Protein AF-A0AAV1Y0G2-F1 (afdb_monomer)

Foldseek 3Di:
DPPVVVVVVVVVVVVVVVVVVPPPPDDDPDPPPPPDPPPDPDDPPPPDPDPDDPPPPPPDDPDDDDDDDDDDDDDDPPDDDDPDDDDDDDDDPPPPPPPPPPPPPPPDPDPQQQQDAPDPPGGSGDDDDDDLCVCVVVVVQKDKDWDADPPPRDIDIDIDGSPDD

Mean predicted aligned error: 23.39 Å

Sequence (165 aa):
MDRDESKEENMRKRVAAAEEEEEKGDIASSSHRLARPRITPHLSLQLGLLPSPPLFDLNSTPPPSPPSSPPPPPPPHVNQLLRAAVAPPPPPPRRARRVRRNQIQPPEEEHDENLPPPYPWATNRHAVVHSLSYLLGNQIHTISGDVQCKKCSHTFAVEHKVWAQ

Organism: Lupinus luteus (NCBI:txid3873)

Solvent-accessible surface area (backbone atoms only — not comparable to full-atom values): 11995 Å² total; per-residue (Å²): 143,79,73,66,64,63,56,55,54,53,51,53,56,54,54,58,63,57,65,69,68,72,83,77,81,78,84,81,87,74,85,72,78,74,73,73,78,80,79,74,91,76,79,83,76,76,78,68,84,72,78,74,75,83,76,77,61,87,83,56,80,77,78,82,76,77,81,80,76,78,81,79,78,80,80,82,81,89,75,86,88,77,99,65,97,69,79,83,74,79,80,73,82,78,71,75,75,76,73,77,74,75,79,76,67,72,90,67,79,82,76,81,60,75,45,84,43,95,42,98,88,48,67,38,61,80,88,81,89,77,53,70,67,55,35,55,75,70,69,50,53,66,54,70,49,79,46,68,41,86,90,78,68,49,72,42,82,47,77,43,60,75,82,77,129

Structure (mmCIF, N/CA/C/O backbone):
data_AF-A0AAV1Y0G2-F1
#
_entry.id   AF-A0AAV1Y0G2-F1
#
loop_
_atom_site.group_PDB
_atom_site.id
_atom_site.type_symbol
_atom_site.label_atom_id
_atom_site.label_alt_id
_atom_site.label_comp_id
_atom_site.label_asym_id
_atom_site.label_entity_id
_atom_site.label_seq_id
_atom_site.pdbx_PDB_ins_code
_atom_site.Cartn_x
_atom_site.Cartn_y
_atom_site.Cartn_z
_atom_site.occupancy
_atom_site.B_iso_or_equiv
_atom_site.auth_seq_id
_atom_site.auth_comp_id
_atom_site.auth_asym_id
_atom_site.auth_atom_id
_atom_site.pdbx_PDB_model_num
ATOM 1 N N . MET A 1 1 ? 22.279 -59.789 -21.518 1.00 55.91 1 MET A N 1
ATOM 2 C CA . MET A 1 1 ? 21.898 -58.374 -21.332 1.00 55.91 1 MET A CA 1
ATOM 3 C C . MET A 1 1 ? 20.973 -58.349 -20.119 1.00 55.91 1 MET A C 1
ATOM 5 O O . MET A 1 1 ? 19.777 -58.224 -20.290 1.00 55.91 1 MET A O 1
ATOM 9 N N . ASP A 1 2 ? 21.510 -58.552 -18.910 1.00 56.41 2 ASP A N 1
ATOM 10 C CA . ASP A 1 2 ? 20.708 -58.957 -17.728 1.00 56.41 2 ASP A CA 1
ATOM 11 C C . ASP A 1 2 ? 21.088 -58.152 -16.470 1.00 56.41 2 ASP A C 1
ATOM 13 O O . ASP A 1 2 ? 20.953 -58.605 -15.338 1.00 56.41 2 ASP A O 1
ATOM 17 N N . ARG A 1 3 ? 21.674 -56.962 -16.662 1.00 56.88 3 ARG A N 1
ATOM 18 C CA . ARG A 1 3 ? 22.246 -56.145 -15.576 1.00 56.88 3 ARG A CA 1
ATOM 19 C C . ARG A 1 3 ? 21.365 -54.961 -15.174 1.00 56.88 3 ARG A C 1
ATOM 21 O O . ARG A 1 3 ? 21.555 -54.415 -14.088 1.00 56.88 3 ARG A O 1
ATOM 28 N N . ASP A 1 4 ? 20.409 -54.589 -16.019 1.00 55.69 4 ASP A N 1
ATOM 29 C CA . ASP A 1 4 ? 19.539 -53.434 -15.788 1.00 55.69 4 ASP A CA 1
ATOM 30 C C . ASP A 1 4 ? 18.288 -53.793 -14.969 1.00 55.69 4 ASP A C 1
ATOM 32 O O . ASP A 1 4 ? 17.847 -52.992 -14.149 1.00 55.69 4 ASP A O 1
ATOM 36 N N . GLU A 1 5 ? 17.807 -55.037 -15.053 1.00 62.00 5 GLU A N 1
ATOM 37 C CA . GLU A 1 5 ? 16.601 -55.494 -14.341 1.00 62.00 5 GLU A CA 1
ATOM 38 C C . GLU A 1 5 ? 16.803 -55.562 -12.813 1.00 62.00 5 GLU A C 1
ATOM 40 O O . GLU A 1 5 ? 15.931 -55.198 -12.025 1.00 62.00 5 GLU A O 1
ATOM 45 N N . SER A 1 6 ? 18.021 -55.896 -12.371 1.00 65.44 6 SER A N 1
ATOM 46 C CA . SER A 1 6 ? 18.368 -55.976 -10.945 1.00 65.44 6 SER A CA 1
ATOM 47 C C . SER A 1 6 ? 18.396 -54.607 -10.245 1.00 65.44 6 SER A C 1
ATOM 49 O O . SER A 1 6 ? 18.153 -54.515 -9.038 1.00 65.44 6 SER A O 1
ATOM 51 N N . LYS A 1 7 ? 18.661 -53.520 -10.982 1.00 65.88 7 LYS A N 1
ATOM 52 C CA . LYS A 1 7 ? 18.643 -52.167 -10.404 1.00 65.88 7 LYS A CA 1
ATOM 53 C C . LYS A 1 7 ? 17.223 -51.669 -10.173 1.00 65.88 7 LYS A C 1
ATOM 55 O O 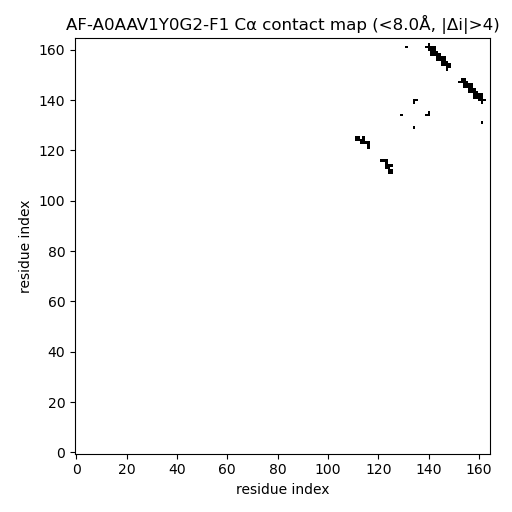. LYS A 1 7 ? 16.980 -51.010 -9.161 1.00 65.88 7 LYS A O 1
ATOM 60 N N . GLU A 1 8 ? 16.304 -51.998 -11.074 1.00 68.31 8 GLU A N 1
ATOM 61 C CA . GLU A 1 8 ? 14.913 -51.568 -10.963 1.00 68.31 8 GLU A CA 1
ATOM 62 C C . GLU A 1 8 ? 14.182 -52.313 -9.839 1.00 68.31 8 GLU A C 1
ATOM 64 O O . GLU A 1 8 ? 13.480 -51.688 -9.042 1.00 68.31 8 GLU A O 1
ATOM 69 N N . GLU A 1 9 ? 14.435 -53.615 -9.671 1.00 70.00 9 GLU A N 1
ATOM 70 C CA . GLU A 1 9 ? 13.873 -54.373 -8.547 1.00 70.00 9 GLU A CA 1
ATOM 71 C C . GLU A 1 9 ? 14.395 -53.871 -7.188 1.00 70.00 9 GLU A C 1
ATOM 73 O O . GLU A 1 9 ? 13.631 -53.742 -6.228 1.00 70.00 9 GLU A O 1
ATOM 78 N N . ASN A 1 10 ? 15.680 -53.511 -7.105 1.00 72.69 10 ASN A N 1
ATOM 79 C CA . ASN A 1 10 ? 16.253 -52.937 -5.887 1.00 72.69 10 ASN A CA 1
ATOM 80 C C . ASN A 1 10 ? 15.647 -51.557 -5.566 1.00 72.69 10 ASN A C 1
ATOM 82 O O . ASN A 1 10 ? 15.385 -51.246 -4.406 1.00 72.69 10 ASN A O 1
ATOM 86 N N . MET A 1 11 ? 15.364 -50.735 -6.581 1.00 66.62 11 MET A N 1
ATOM 87 C CA . MET A 1 11 ? 14.703 -49.443 -6.381 1.00 66.62 11 MET A CA 1
ATOM 88 C C . MET A 1 11 ? 13.264 -49.616 -5.875 1.00 66.62 11 MET A C 1
ATOM 90 O O . MET A 1 11 ? 12.880 -48.947 -4.917 1.00 66.62 11 MET A O 1
ATOM 94 N N . ARG A 1 12 ? 12.504 -50.570 -6.430 1.00 74.44 12 ARG A N 1
ATOM 95 C CA . ARG A 1 12 ? 11.139 -50.885 -5.966 1.00 74.44 12 ARG A CA 1
ATOM 96 C C . ARG A 1 12 ? 11.123 -51.407 -4.525 1.00 74.44 12 ARG A C 1
ATOM 98 O O . ARG A 1 12 ? 10.291 -50.970 -3.735 1.00 74.44 12 ARG A O 1
ATOM 105 N N . LYS A 1 13 ? 12.088 -52.255 -4.146 1.00 72.38 13 LYS A N 1
AT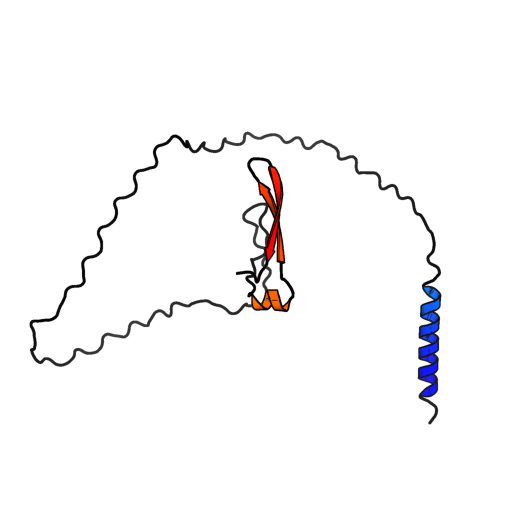OM 106 C CA . LYS A 1 13 ? 12.254 -52.733 -2.757 1.00 72.38 13 LYS A CA 1
ATOM 107 C C . LYS A 1 13 ? 12.549 -51.605 -1.762 1.00 72.38 13 LYS A C 1
ATOM 109 O O . LYS A 1 13 ? 12.098 -51.673 -0.625 1.00 72.38 13 LYS A O 1
ATOM 114 N N . ARG A 1 14 ? 13.274 -50.560 -2.175 1.00 72.25 14 ARG A N 1
ATOM 115 C CA . ARG A 1 14 ? 13.585 -49.410 -1.307 1.00 72.25 14 ARG A CA 1
ATOM 116 C C . ARG A 1 14 ? 12.416 -48.444 -1.128 1.00 72.25 14 ARG A C 1
ATOM 118 O O . ARG A 1 14 ? 12.330 -47.835 -0.071 1.00 72.25 14 ARG A O 1
ATOM 125 N N . VAL A 1 15 ? 11.545 -48.310 -2.128 1.00 68.38 15 VAL A N 1
ATOM 126 C CA . VAL A 1 15 ? 10.328 -47.488 -2.013 1.00 68.38 15 VAL A CA 1
ATOM 127 C C . VAL A 1 15 ? 9.308 -48.171 -1.099 1.00 68.38 15 VAL A C 1
ATOM 129 O O . VAL A 1 15 ? 8.816 -47.529 -0.181 1.00 68.38 15 VAL A O 1
ATOM 132 N N . ALA A 1 16 ? 9.097 -49.485 -1.244 1.00 59.75 16 ALA A N 1
ATOM 133 C CA . ALA A 1 16 ? 8.182 -50.230 -0.372 1.00 59.75 16 ALA A CA 1
ATOM 134 C C . ALA A 1 16 ? 8.610 -50.215 1.110 1.00 59.75 16 ALA A C 1
ATOM 136 O O . ALA A 1 16 ? 7.774 -50.089 1.994 1.00 59.75 16 ALA A O 1
ATOM 137 N N . ALA A 1 17 ? 9.918 -50.277 1.392 1.00 57.47 17 ALA A N 1
ATOM 138 C CA . ALA A 1 17 ? 10.426 -50.193 2.763 1.00 57.47 17 ALA A CA 1
ATOM 139 C C . ALA A 1 17 ? 10.309 -48.786 3.385 1.00 57.47 17 ALA A C 1
ATOM 141 O O . ALA A 1 17 ? 10.363 -48.662 4.603 1.00 57.47 17 ALA A O 1
ATOM 142 N N . ALA A 1 18 ? 10.180 -47.731 2.574 1.00 57.78 18 ALA A N 1
ATOM 143 C CA . ALA A 1 18 ? 9.995 -46.370 3.077 1.00 57.78 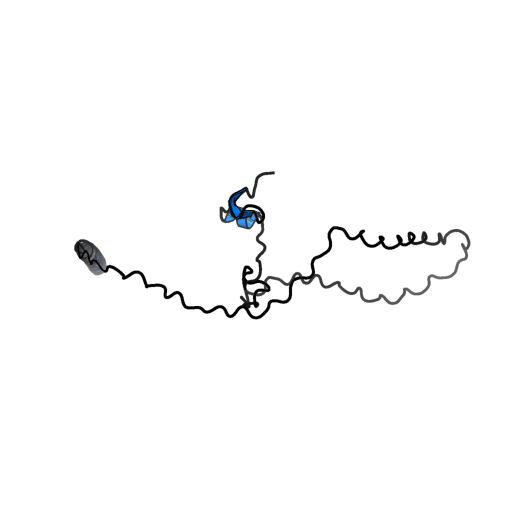18 ALA A CA 1
ATOM 144 C C . ALA A 1 18 ? 8.528 -46.079 3.432 1.00 57.78 18 ALA A C 1
ATOM 146 O O . ALA A 1 18 ? 8.276 -45.290 4.335 1.00 57.78 18 ALA A O 1
ATOM 147 N N . GLU A 1 19 ? 7.572 -46.732 2.764 1.00 59.91 19 GLU A N 1
ATOM 148 C CA . GLU A 1 19 ? 6.140 -46.534 3.027 1.00 59.91 19 GLU A CA 1
ATOM 149 C C . GLU A 1 19 ? 5.654 -47.277 4.290 1.00 59.91 19 GLU A C 1
ATOM 151 O O . GLU A 1 19 ? 4.711 -46.822 4.929 1.00 59.91 19 GLU A O 1
ATOM 156 N N . GLU A 1 20 ? 6.324 -48.353 4.727 1.00 57.97 20 GLU A N 1
ATOM 157 C CA . GLU A 1 20 ? 5.948 -49.085 5.956 1.00 57.97 20 GLU A CA 1
ATOM 158 C C . GLU A 1 20 ? 6.435 -48.443 7.277 1.00 57.97 20 GLU A C 1
ATOM 160 O O . GLU A 1 20 ? 5.954 -48.826 8.344 1.00 57.97 20 GLU A O 1
ATOM 165 N N . GLU A 1 21 ? 7.345 -47.457 7.259 1.00 56.41 21 GLU A N 1
ATOM 166 C CA . GLU A 1 21 ? 7.818 -46.781 8.490 1.00 56.41 21 GLU A CA 1
ATOM 167 C C . GLU A 1 21 ? 7.013 -45.521 8.878 1.00 56.41 21 GLU A C 1
ATOM 169 O O . GLU A 1 21 ? 7.189 -45.014 9.987 1.00 56.41 21 GLU A O 1
ATOM 174 N N . GLU A 1 22 ? 6.097 -45.022 8.037 1.00 54.44 22 GLU A N 1
ATOM 175 C CA . GLU A 1 22 ? 5.324 -43.800 8.344 1.00 54.44 22 GLU A CA 1
ATOM 176 C C . GLU A 1 22 ? 4.004 -44.073 9.106 1.00 54.44 22 GLU A C 1
ATOM 178 O O . GLU A 1 22 ? 3.443 -43.170 9.725 1.00 54.44 22 GLU A O 1
ATOM 183 N N . GLU A 1 23 ? 3.535 -45.327 9.178 1.00 57.50 23 GLU A N 1
ATOM 184 C CA . GLU A 1 23 ? 2.250 -45.697 9.809 1.00 57.50 23 GLU A CA 1
ATOM 185 C C . GLU A 1 23 ? 2.397 -46.280 11.233 1.00 57.50 23 GLU A C 1
ATOM 187 O O . GLU A 1 23 ? 1.679 -47.193 11.647 1.00 57.50 23 GLU A O 1
ATOM 192 N N . LYS A 1 24 ? 3.345 -45.773 12.033 1.00 54.56 24 LYS A N 1
ATOM 193 C CA . LYS A 1 24 ? 3.413 -46.101 13.473 1.00 54.56 24 LYS A CA 1
ATOM 194 C C . LYS A 1 24 ? 3.964 -44.959 14.328 1.00 54.56 24 LYS A C 1
ATOM 196 O O . LYS A 1 24 ? 4.895 -45.129 15.109 1.00 54.56 24 LYS A O 1
ATOM 201 N N . GLY A 1 25 ? 3.352 -43.787 14.193 1.00 44.00 25 GLY A N 1
ATOM 202 C CA . GLY A 1 25 ? 3.611 -42.602 15.017 1.00 44.00 25 GLY A CA 1
ATOM 203 C C . GLY A 1 25 ? 2.394 -42.160 15.827 1.00 44.00 25 GLY A C 1
ATOM 204 O O . GLY A 1 25 ? 2.154 -40.968 15.978 1.00 44.00 25 GLY A O 1
ATOM 205 N N . ASP A 1 26 ? 1.592 -43.110 16.295 1.00 45.94 26 ASP A N 1
ATOM 206 C CA . ASP A 1 26 ? 0.388 -42.849 17.068 1.00 45.94 26 ASP A CA 1
ATOM 207 C C . ASP A 1 26 ? 0.728 -42.544 18.545 1.00 45.94 26 ASP A C 1
ATOM 209 O O . ASP A 1 26 ? 1.528 -43.232 19.180 1.00 45.94 26 ASP A O 1
ATOM 213 N N . ILE A 1 27 ? 0.049 -41.530 19.096 1.00 54.38 27 ILE A N 1
ATOM 214 C CA . ILE A 1 27 ? -0.241 -41.289 20.527 1.00 54.38 27 ILE A CA 1
ATOM 215 C C . ILE A 1 27 ? 0.927 -41.208 21.536 1.00 54.38 27 ILE A C 1
ATOM 217 O O . ILE A 1 27 ? 1.132 -42.075 22.382 1.00 54.38 27 ILE A O 1
ATOM 221 N N . ALA A 1 28 ? 1.522 -40.014 21.632 1.00 41.97 28 ALA A N 1
ATOM 222 C CA . ALA A 1 28 ? 1.938 -39.452 22.920 1.00 41.97 28 ALA A CA 1
ATOM 223 C C . ALA A 1 28 ? 1.279 -38.079 23.119 1.00 41.97 28 ALA A C 1
ATOM 225 O O . ALA A 1 28 ? 1.816 -37.029 22.771 1.00 41.97 28 ALA A O 1
ATOM 226 N N . SER A 1 29 ? 0.081 -38.108 23.703 1.00 52.00 29 SER A N 1
ATOM 227 C CA . SER A 1 29 ? -0.599 -36.950 24.281 1.00 52.00 29 SER A CA 1
ATOM 228 C C . SER A 1 29 ? 0.242 -36.398 25.438 1.00 52.00 29 SER A C 1
ATOM 230 O O . SER A 1 29 ? -0.002 -36.709 26.606 1.00 52.00 29 SER A O 1
ATOM 232 N N . SER A 1 30 ? 1.250 -35.583 25.124 1.00 41.31 30 SER A N 1
ATOM 233 C CA . SER A 1 30 ? 2.030 -34.877 26.134 1.00 41.31 30 SER A CA 1
ATOM 234 C C . SER A 1 30 ? 1.311 -33.590 26.526 1.00 41.31 30 SER A C 1
ATOM 236 O O . SER A 1 30 ? 1.398 -32.556 25.863 1.00 41.31 30 SER A O 1
ATOM 238 N N . SER A 1 31 ? 0.569 -33.675 27.631 1.00 53.16 31 SER A N 1
ATOM 239 C CA . SER A 1 31 ? 0.059 -32.530 28.385 1.00 53.16 31 SER A CA 1
ATOM 240 C C . SER A 1 31 ? 1.222 -31.697 28.934 1.00 53.16 31 SER A C 1
ATOM 242 O O . SER A 1 31 ? 1.506 -31.706 30.130 1.00 53.16 31 SER A O 1
ATOM 244 N N . HIS A 1 32 ? 1.869 -30.906 28.083 1.00 48.38 32 HIS A N 1
ATOM 245 C CA . HIS A 1 32 ? 2.613 -29.746 28.545 1.00 48.38 32 HIS A CA 1
ATOM 246 C C . HIS A 1 32 ? 1.631 -28.587 28.655 1.00 48.38 32 HIS A C 1
ATOM 248 O O . HIS A 1 32 ? 1.416 -27.813 27.724 1.00 48.38 32 HIS A O 1
ATOM 254 N N . ARG A 1 33 ? 1.028 -28.468 29.843 1.00 53.91 33 ARG A N 1
ATOM 255 C CA . ARG A 1 33 ? 0.519 -27.188 30.331 1.00 53.91 33 ARG A CA 1
ATOM 256 C C . ARG A 1 33 ? 1.704 -26.226 30.348 1.00 53.91 33 ARG A C 1
ATOM 258 O O . ARG A 1 33 ? 2.425 -26.153 31.340 1.00 53.91 33 ARG A O 1
ATOM 265 N N . LEU A 1 34 ? 1.922 -25.506 29.251 1.00 50.47 34 LEU A N 1
ATOM 266 C CA . LEU A 1 34 ? 2.768 -24.327 29.278 1.00 50.47 34 LEU A CA 1
ATOM 267 C C . LEU A 1 34 ? 2.077 -23.347 30.215 1.00 50.47 34 LEU A C 1
ATOM 269 O O . LEU A 1 34 ? 1.022 -22.785 29.919 1.00 50.47 34 LEU A O 1
ATOM 273 N N . ALA A 1 35 ? 2.650 -23.249 31.410 1.00 49.56 35 ALA A N 1
ATOM 274 C CA . ALA A 1 35 ? 2.328 -22.238 32.381 1.00 49.56 35 ALA A CA 1
ATOM 275 C C . ALA A 1 35 ? 2.310 -20.894 31.655 1.00 49.56 35 ALA A C 1
ATOM 277 O O . ALA A 1 35 ? 3.325 -20.424 31.145 1.00 49.56 35 ALA A O 1
ATOM 278 N N . ARG A 1 36 ? 1.117 -20.303 31.586 1.00 50.62 36 ARG A N 1
ATOM 279 C CA . ARG A 1 36 ? 0.916 -18.915 31.196 1.00 50.62 36 ARG A CA 1
ATOM 280 C C . ARG A 1 36 ? 1.946 -18.084 31.968 1.00 50.62 36 ARG A C 1
ATOM 282 O O . ARG A 1 36 ? 1.916 -18.141 33.202 1.00 50.62 36 ARG A O 1
ATOM 289 N N . PRO A 1 37 ? 2.859 -17.352 31.307 1.00 50.78 37 PRO A N 1
ATOM 290 C CA . PRO A 1 37 ? 3.782 -16.503 32.031 1.00 50.78 37 PRO A CA 1
ATOM 291 C C . PRO A 1 37 ? 2.938 -15.526 32.845 1.00 50.78 37 PRO A C 1
ATOM 293 O O . PRO A 1 37 ? 2.081 -14.816 32.311 1.00 50.78 37 PRO A O 1
ATOM 296 N N . ARG A 1 38 ? 3.126 -15.546 34.168 1.00 50.44 38 ARG A N 1
ATOM 297 C CA . ARG A 1 38 ? 2.668 -14.473 35.044 1.00 50.44 38 ARG A CA 1
ATOM 298 C C . ARG A 1 38 ? 3.413 -13.231 34.577 1.00 50.44 38 ARG A C 1
ATOM 300 O O . ARG A 1 38 ? 4.570 -13.033 34.926 1.00 50.44 38 ARG A O 1
ATOM 307 N N . ILE A 1 39 ? 2.751 -12.444 33.737 1.00 55.22 39 ILE A N 1
ATOM 308 C CA . ILE A 1 39 ? 3.173 -11.096 33.387 1.00 55.22 39 ILE A CA 1
ATOM 309 C C . ILE A 1 39 ? 3.220 -10.340 34.712 1.00 55.22 39 ILE A C 1
ATOM 311 O O . ILE A 1 39 ? 2.189 -10.090 35.336 1.00 55.22 39 ILE A O 1
ATOM 315 N N . THR A 1 40 ? 4.427 -10.076 35.192 1.00 57.75 40 THR A N 1
ATOM 316 C CA . THR A 1 40 ? 4.677 -9.186 36.315 1.00 57.75 40 THR A CA 1
ATOM 317 C C . THR A 1 40 ? 4.298 -7.770 35.876 1.00 57.75 40 THR A C 1
ATOM 319 O O . THR A 1 40 ? 4.867 -7.262 34.909 1.00 57.75 40 THR A O 1
ATOM 322 N N . PRO A 1 41 ? 3.351 -7.084 36.537 1.00 54.56 41 PRO A N 1
ATOM 323 C CA . PRO A 1 41 ? 3.152 -5.668 36.295 1.00 54.56 41 PRO A CA 1
ATOM 324 C C . PRO A 1 41 ? 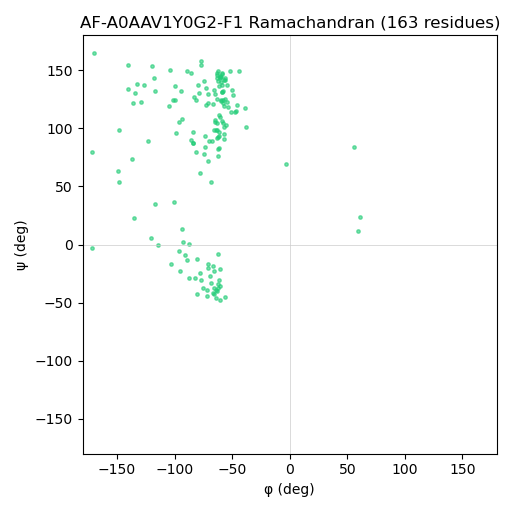4.158 -4.915 37.162 1.00 54.56 41 PRO A C 1
ATOM 326 O O . PRO A 1 41 ? 3.866 -4.561 38.300 1.00 54.56 41 PRO A O 1
ATOM 329 N N . HIS A 1 42 ? 5.369 -4.698 36.655 1.00 55.84 42 HIS A N 1
ATOM 330 C CA . HIS A 1 42 ? 6.241 -3.692 37.257 1.00 55.84 42 HIS A CA 1
ATOM 331 C C . HIS A 1 42 ? 7.166 -3.039 36.231 1.00 55.84 42 HIS A C 1
ATOM 333 O O . HIS A 1 42 ? 8.388 -3.126 36.304 1.00 55.84 42 HIS A O 1
ATOM 339 N N . LEU A 1 43 ? 6.558 -2.343 35.272 1.00 52.91 43 LEU A N 1
ATOM 340 C CA . LEU A 1 43 ? 7.196 -1.189 34.653 1.00 52.91 43 LEU A CA 1
ATOM 341 C C . LEU A 1 43 ? 6.619 0.045 35.343 1.00 52.91 43 LEU A C 1
ATOM 343 O O . LEU A 1 43 ? 5.533 0.511 35.003 1.00 52.91 43 LEU A O 1
ATOM 347 N N . SER A 1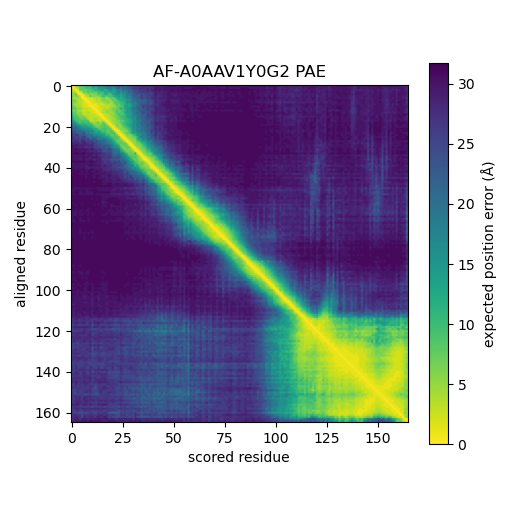 44 ? 7.335 0.556 36.347 1.00 56.19 44 SER A N 1
ATOM 348 C CA . SER A 1 44 ? 7.146 1.930 36.801 1.00 56.19 44 SER A CA 1
ATOM 349 C C . SER A 1 44 ? 7.529 2.852 35.646 1.00 56.19 44 SER A C 1
ATOM 351 O O . SER A 1 44 ? 8.690 3.220 35.488 1.00 56.19 44 SER A O 1
ATOM 353 N N . LEU A 1 45 ? 6.544 3.212 34.824 1.00 51.44 45 LEU A N 1
ATOM 354 C CA . LEU A 1 45 ? 6.612 4.397 33.983 1.00 51.44 45 LEU A CA 1
ATOM 355 C C . LEU A 1 45 ? 6.708 5.599 34.924 1.00 51.44 45 LEU A C 1
ATOM 357 O O . LEU A 1 45 ? 5.702 6.123 35.398 1.00 51.44 45 LEU A O 1
ATOM 361 N N . GLN A 1 46 ? 7.933 6.019 35.229 1.00 59.09 46 GLN A N 1
ATOM 362 C CA . GLN A 1 46 ? 8.163 7.381 35.676 1.00 59.09 46 GLN A CA 1
ATOM 363 C C . GLN A 1 46 ? 7.769 8.271 34.498 1.00 59.09 46 GLN A C 1
ATOM 365 O O . GLN A 1 46 ? 8.517 8.407 33.530 1.00 59.09 46 GLN A O 1
ATOM 370 N N . LEU A 1 47 ? 6.547 8.808 34.554 1.00 49.66 47 LEU A N 1
ATOM 371 C CA . LEU A 1 47 ? 6.099 9.914 33.718 1.00 49.66 47 LEU A CA 1
ATOM 372 C C . LEU A 1 47 ? 6.995 11.115 34.044 1.00 49.66 47 LEU A C 1
ATOM 374 O O . LEU A 1 47 ? 6.665 11.967 34.867 1.00 49.66 47 LEU A O 1
ATOM 378 N N . GLY A 1 48 ? 8.162 11.157 33.406 1.00 53.09 48 GLY A N 1
ATOM 379 C CA . GLY A 1 48 ? 8.873 12.400 33.186 1.00 53.09 48 GLY A CA 1
ATOM 380 C C . GLY A 1 48 ? 7.926 13.334 32.443 1.00 53.09 48 GLY A C 1
ATOM 381 O O . GLY A 1 48 ? 7.344 12.952 31.430 1.00 53.09 48 GLY A O 1
ATOM 382 N N . LEU A 1 49 ? 7.726 14.515 33.018 1.00 58.81 49 LEU A N 1
ATOM 383 C CA . LEU A 1 49 ? 6.916 15.622 32.521 1.00 58.81 49 LEU A CA 1
ATOM 384 C C . LEU A 1 49 ? 7.049 15.762 30.997 1.00 58.81 49 LEU A C 1
ATOM 386 O O . LEU A 1 49 ? 8.041 16.291 30.498 1.00 58.81 49 LEU A O 1
ATOM 390 N N . LEU A 1 50 ? 6.050 15.276 30.258 1.00 54.50 50 LEU A N 1
ATOM 391 C CA . LEU A 1 50 ? 5.955 15.522 28.826 1.00 54.50 50 LEU A CA 1
ATOM 392 C C . LEU A 1 50 ? 5.585 17.005 28.658 1.00 54.50 50 LEU A C 1
ATOM 394 O O . LEU A 1 50 ? 4.556 17.416 29.203 1.00 54.50 50 LEU A O 1
ATOM 398 N N . PRO A 1 51 ? 6.384 17.830 27.957 1.00 60.94 51 PRO A N 1
ATOM 399 C CA . PRO A 1 51 ? 5.968 19.187 27.641 1.00 60.94 51 PRO A CA 1
ATOM 400 C C . PRO A 1 51 ? 4.683 19.108 26.815 1.00 60.94 51 PRO A C 1
ATOM 402 O O . PRO A 1 51 ? 4.626 18.400 25.807 1.00 60.94 51 PRO A O 1
ATOM 405 N N . SER A 1 52 ? 3.634 19.786 27.284 1.00 66.81 52 SER A N 1
ATOM 406 C CA . SER A 1 52 ? 2.342 19.838 26.606 1.00 66.81 52 SER A CA 1
ATOM 407 C C . SER A 1 52 ? 2.538 20.206 25.132 1.00 66.81 52 SER A C 1
ATOM 409 O O . SER A 1 52 ? 3.275 21.155 24.844 1.00 66.81 52 SER A O 1
ATOM 411 N N . PRO A 1 53 ? 1.898 19.495 24.186 1.00 65.69 53 PRO A N 1
ATOM 412 C CA . PRO A 1 53 ? 1.926 19.910 22.792 1.00 65.69 53 PRO A CA 1
ATOM 413 C C . PRO A 1 53 ? 1.313 21.314 22.689 1.00 65.69 53 PRO A C 1
ATOM 415 O O . PRO A 1 53 ? 0.324 21.584 23.381 1.00 65.69 53 PRO A O 1
ATOM 418 N N . PRO A 1 54 ? 1.871 22.216 21.859 1.00 65.69 54 PRO A N 1
ATOM 419 C CA . PRO A 1 54 ? 1.262 23.517 21.644 1.00 65.69 54 PRO A CA 1
ATOM 420 C C . PRO A 1 54 ? -0.162 23.287 21.141 1.00 65.69 54 PRO A C 1
ATOM 422 O O . PRO A 1 54 ? -0.378 22.631 20.120 1.00 65.69 54 PRO A O 1
ATOM 425 N N . LEU A 1 55 ? -1.140 23.780 21.898 1.00 65.12 55 LEU A N 1
ATOM 426 C CA . LEU A 1 55 ? -2.516 23.821 21.441 1.00 65.12 55 LEU A CA 1
ATOM 427 C C . LEU A 1 55 ? -2.541 24.782 20.257 1.00 65.12 55 LEU A C 1
ATOM 429 O O . LEU A 1 55 ? -2.380 25.989 20.418 1.00 65.12 55 LEU A O 1
ATOM 433 N N . PHE A 1 56 ? -2.679 24.236 19.053 1.00 62.38 56 PHE A N 1
ATOM 434 C CA . PHE A 1 56 ? -3.034 25.036 17.894 1.00 62.38 56 PHE A CA 1
ATOM 435 C C . PHE A 1 56 ? -4.440 25.566 18.164 1.00 62.38 56 PHE A C 1
ATOM 437 O O . PHE A 1 56 ? -5.409 24.806 18.155 1.00 62.38 56 PHE A O 1
ATOM 444 N N . ASP A 1 57 ? -4.531 26.849 18.495 1.00 58.62 57 ASP A N 1
ATOM 445 C CA . ASP A 1 57 ? -5.790 27.522 18.772 1.00 58.62 57 ASP A CA 1
ATOM 446 C C . ASP A 1 57 ? -6.610 27.558 17.473 1.00 58.62 57 ASP A C 1
ATOM 448 O O . ASP A 1 57 ? -6.380 28.394 16.598 1.00 58.62 57 ASP A O 1
ATOM 452 N N . LEU A 1 58 ? -7.565 26.631 17.316 1.00 59.69 58 LEU A N 1
ATOM 453 C CA . LEU A 1 58 ? -8.503 26.624 16.180 1.00 59.69 58 LEU A CA 1
ATOM 454 C C . LEU A 1 58 ? -9.389 27.882 16.143 1.00 59.69 58 LEU A C 1
ATOM 456 O O . LEU A 1 58 ? -10.111 28.090 15.172 1.00 59.69 58 LEU A O 1
ATOM 460 N N . ASN A 1 59 ? -9.337 28.710 17.189 1.00 66.50 59 ASN A N 1
ATOM 461 C CA . ASN A 1 59 ? -10.021 29.992 17.271 1.00 66.50 59 ASN A CA 1
ATOM 462 C C . ASN A 1 59 ? -9.152 31.181 16.813 1.00 66.50 59 ASN A C 1
ATOM 464 O O . ASN A 1 59 ? -9.593 32.327 16.883 1.00 66.50 59 ASN A O 1
ATOM 468 N N . SER A 1 60 ? -7.920 30.941 16.349 1.00 63.09 60 SER A N 1
ATOM 469 C CA . SER A 1 60 ? -7.099 31.997 15.753 1.00 63.09 60 SER A CA 1
ATOM 470 C C . SER A 1 60 ? -7.498 32.220 14.300 1.00 63.09 60 SER A C 1
ATOM 472 O O . SER A 1 60 ? -7.478 31.298 13.483 1.00 63.09 60 SER A O 1
ATOM 474 N N . THR A 1 61 ? -7.844 33.465 13.973 1.00 74.94 61 THR A N 1
ATOM 475 C CA . THR A 1 61 ? -8.084 33.924 12.604 1.00 74.94 61 THR A CA 1
ATOM 476 C C . THR A 1 61 ? -6.917 33.481 11.713 1.00 74.94 61 THR A C 1
ATOM 478 O O . THR A 1 61 ? -5.764 33.724 12.086 1.00 74.94 61 THR A O 1
ATOM 481 N N . PRO A 1 62 ? -7.168 32.823 10.564 1.00 75.19 62 PRO A N 1
ATOM 482 C CA . PRO A 1 62 ? -6.089 32.390 9.687 1.00 75.19 62 PRO A CA 1
ATOM 483 C C . PRO A 1 62 ? -5.230 33.599 9.288 1.00 75.19 62 PRO A C 1
ATOM 485 O O . PRO A 1 62 ? -5.777 34.688 9.073 1.00 75.19 62 PRO A O 1
ATOM 488 N N . PRO A 1 63 ? -3.896 33.438 9.192 1.00 78.44 63 PRO A N 1
ATOM 489 C CA . PRO A 1 63 ? -3.033 34.522 8.751 1.00 78.44 63 PRO A CA 1
ATOM 490 C C . PRO A 1 63 ? -3.489 35.007 7.367 1.00 78.44 63 PRO A C 1
ATOM 492 O O . PRO A 1 63 ? -3.893 34.184 6.536 1.00 78.44 63 PRO A O 1
ATOM 495 N N . PRO A 1 64 ? -3.450 36.326 7.102 1.00 78.44 64 PRO A N 1
ATOM 496 C CA . PRO A 1 64 ? -3.867 36.862 5.817 1.00 78.44 64 PRO A CA 1
ATOM 497 C C . PRO A 1 64 ? -3.036 36.223 4.704 1.00 78.44 64 PRO A C 1
ATOM 499 O O . PRO A 1 64 ? -1.809 36.134 4.791 1.00 78.44 64 PRO A O 1
ATOM 502 N N . SER A 1 65 ? -3.721 35.762 3.660 1.00 79.38 65 SER A N 1
ATOM 503 C CA . SER A 1 65 ? -3.082 35.221 2.464 1.00 79.38 65 SER A CA 1
ATOM 504 C C . SER A 1 65 ? -2.098 36.245 1.887 1.00 79.38 65 SER A C 1
ATOM 506 O O . SER A 1 65 ? -2.448 37.429 1.809 1.00 79.38 65 SER A O 1
ATOM 508 N N . PRO A 1 66 ? -0.892 35.825 1.460 1.00 78.88 66 PRO A N 1
ATOM 509 C CA . PRO A 1 66 ? 0.055 36.736 0.835 1.00 78.88 66 PRO A CA 1
ATOM 510 C C . PRO A 1 66 ? -0.572 37.372 -0.417 1.00 78.88 66 PRO A C 1
ATOM 512 O O . PRO A 1 66 ? -1.377 36.723 -1.095 1.00 78.88 66 PRO A O 1
ATOM 515 N N . PRO A 1 67 ? -0.228 38.631 -0.742 1.00 77.88 67 PRO A N 1
ATOM 516 C CA . PRO A 1 67 ? -0.749 39.286 -1.932 1.00 77.88 67 PRO A CA 1
ATOM 517 C C . PRO A 1 67 ? -0.371 38.474 -3.174 1.00 77.88 67 PRO A C 1
ATOM 519 O O . PRO A 1 67 ? 0.786 38.085 -3.346 1.00 77.88 67 PRO A O 1
ATOM 522 N N . SER A 1 68 ? -1.358 38.211 -4.036 1.00 75.50 68 SER A N 1
ATOM 523 C CA . SER A 1 68 ? -1.118 37.574 -5.333 1.00 75.50 68 SER A CA 1
ATOM 524 C C . SER A 1 68 ? -0.134 38.424 -6.130 1.00 75.50 68 SER A C 1
ATOM 526 O O . SER A 1 68 ? -0.358 39.620 -6.328 1.00 75.50 68 SER A O 1
ATOM 528 N N . SER A 1 69 ? 0.970 37.819 -6.566 1.00 79.62 69 SER A N 1
ATOM 529 C CA . SER A 1 69 ? 1.917 38.486 -7.451 1.00 79.62 69 SER A CA 1
ATOM 530 C C . SER A 1 69 ? 1.228 38.839 -8.775 1.00 79.62 69 SER A C 1
ATOM 532 O O . SER A 1 69 ? 0.415 38.054 -9.274 1.00 79.62 69 SER A O 1
ATOM 534 N N . PRO A 1 70 ? 1.520 40.015 -9.359 1.00 80.75 70 PRO A N 1
ATOM 535 C CA . PRO A 1 70 ? 0.955 40.375 -10.648 1.00 80.75 70 PRO A CA 1
ATOM 536 C C . PRO A 1 70 ? 1.432 39.387 -11.725 1.00 80.75 70 PRO A C 1
ATOM 538 O O . PRO A 1 70 ? 2.570 38.905 -11.659 1.00 80.75 70 PRO A O 1
ATOM 541 N N . PRO A 1 71 ? 0.586 39.082 -12.725 1.00 79.38 71 PRO A N 1
ATOM 542 C CA . PRO A 1 71 ? 0.990 38.244 -13.842 1.00 79.38 71 PRO A CA 1
ATOM 543 C C . PRO A 1 71 ? 2.181 38.884 -14.576 1.00 79.38 71 PRO A C 1
ATOM 545 O O . PRO A 1 71 ? 2.251 40.114 -14.681 1.00 79.38 71 PRO A O 1
ATOM 548 N N . PRO A 1 72 ? 3.131 38.077 -15.082 1.00 78.81 72 PRO A N 1
ATOM 549 C CA . PRO A 1 72 ? 4.270 38.601 -15.822 1.00 78.81 72 PRO A CA 1
ATOM 550 C C . PRO A 1 72 ? 3.796 39.358 -17.075 1.00 78.81 72 PRO A C 1
ATOM 552 O O . PRO A 1 72 ? 2.808 38.952 -17.697 1.00 78.81 72 PRO A O 1
ATOM 555 N N . PRO A 1 73 ? 4.482 40.449 -17.464 1.00 80.44 73 PRO A N 1
ATOM 556 C CA . PRO A 1 73 ? 4.101 41.219 -18.637 1.00 80.44 73 PRO A CA 1
ATOM 557 C C . PRO A 1 73 ? 4.213 40.366 -19.911 1.00 80.44 73 PRO A C 1
ATOM 559 O O . PRO A 1 73 ? 5.100 39.509 -20.005 1.00 80.44 73 PRO A O 1
ATOM 562 N N . PRO A 1 74 ? 3.343 40.601 -20.909 1.00 77.19 74 PRO A N 1
ATOM 563 C CA . PRO A 1 74 ? 3.450 39.932 -22.195 1.00 77.19 74 PRO A CA 1
ATOM 564 C C . PRO A 1 74 ? 4.798 40.268 -22.859 1.00 77.19 74 PRO A C 1
ATOM 566 O O . PRO A 1 74 ? 5.300 41.388 -22.709 1.00 77.19 74 PRO A O 1
ATOM 569 N N . PRO A 1 75 ? 5.405 39.317 -23.590 1.00 73.12 75 PRO A N 1
ATOM 570 C CA . PRO A 1 75 ? 6.679 39.543 -24.257 1.00 73.12 75 PRO A CA 1
ATOM 571 C C . PRO A 1 75 ? 6.559 40.687 -25.279 1.00 73.12 75 PRO A C 1
ATOM 573 O O . PRO A 1 75 ? 5.527 40.805 -25.947 1.00 73.12 75 PRO A O 1
ATOM 576 N N . PRO A 1 76 ? 7.598 41.528 -25.435 1.00 64.44 76 PRO A N 1
ATOM 577 C CA . PRO A 1 76 ? 7.558 42.636 -26.376 1.00 64.44 76 PRO A CA 1
ATOM 578 C C . PRO A 1 76 ? 7.419 42.100 -27.803 1.00 64.44 76 PRO A C 1
ATOM 580 O O . PRO A 1 76 ? 8.224 41.288 -28.264 1.00 64.44 76 PRO A O 1
ATOM 583 N N . HIS A 1 77 ? 6.393 42.572 -28.511 1.00 61.97 77 HIS A N 1
ATOM 584 C CA . HIS A 1 77 ? 6.160 42.245 -29.913 1.00 61.97 77 HIS A CA 1
ATOM 585 C C . HIS A 1 77 ? 7.172 43.010 -30.783 1.00 61.97 77 HIS A C 1
ATOM 587 O O . HIS A 1 77 ? 6.877 44.049 -31.369 1.00 61.97 77 HIS A O 1
ATOM 593 N N . VAL A 1 78 ? 8.406 42.510 -30.832 1.00 58.00 78 VAL A N 1
ATOM 594 C CA . VAL A 1 78 ? 9.506 43.049 -31.645 1.00 58.00 78 VAL A CA 1
ATOM 595 C C . VAL A 1 78 ? 9.352 42.645 -33.105 1.00 58.00 78 VAL A C 1
ATOM 597 O O . VAL A 1 78 ? 10.184 41.946 -33.660 1.00 58.00 78 VAL A O 1
ATOM 600 N N . ASN A 1 79 ? 8.270 43.055 -33.749 1.00 59.03 79 ASN A N 1
ATOM 601 C CA . ASN A 1 79 ? 8.155 42.942 -35.196 1.00 59.03 79 ASN A CA 1
ATOM 602 C C . ASN A 1 79 ? 7.308 44.104 -35.683 1.00 59.03 79 ASN A C 1
ATOM 604 O O . ASN A 1 79 ? 6.088 44.014 -35.590 1.00 59.03 79 ASN A O 1
ATOM 608 N N . GLN A 1 80 ? 7.953 45.171 -36.175 1.00 52.84 80 GLN A N 1
ATOM 609 C CA . GLN A 1 80 ? 7.489 45.834 -37.404 1.00 52.84 80 GLN A CA 1
ATOM 610 C C . GLN A 1 80 ? 8.394 46.924 -38.007 1.00 52.84 80 GLN A C 1
ATOM 612 O O . GLN A 1 80 ? 8.085 47.378 -39.101 1.00 52.84 80 GLN A O 1
ATOM 617 N N . LEU A 1 81 ? 9.533 47.316 -37.426 1.00 50.44 81 LEU A N 1
ATOM 618 C CA . LEU A 1 81 ? 10.372 48.359 -38.045 1.00 50.44 81 LEU A CA 1
ATOM 619 C C . LEU A 1 81 ? 11.868 48.031 -38.012 1.00 50.44 81 LEU A C 1
ATOM 621 O O . LEU A 1 81 ? 12.599 48.643 -37.251 1.00 50.44 81 LEU A O 1
ATOM 625 N N . LEU A 1 82 ? 12.318 47.081 -38.844 1.00 47.62 82 LEU A N 1
ATOM 626 C CA . LEU A 1 82 ? 13.593 47.192 -39.578 1.00 47.62 82 LEU A CA 1
ATOM 627 C C . LEU A 1 82 ? 13.740 46.048 -40.595 1.00 47.62 82 LEU A C 1
ATOM 629 O O . LEU A 1 82 ? 14.450 45.065 -40.397 1.00 47.62 82 LEU A O 1
ATOM 633 N N . ARG A 1 83 ? 13.071 46.189 -41.742 1.00 53.78 83 ARG A N 1
ATOM 634 C CA . ARG A 1 83 ? 13.537 45.557 -42.982 1.00 53.78 83 ARG A CA 1
ATOM 635 C C . ARG A 1 83 ? 14.754 46.365 -43.445 1.00 53.78 83 ARG A C 1
ATOM 637 O O . ARG A 1 83 ? 14.620 47.294 -44.230 1.00 53.78 83 ARG A O 1
ATOM 644 N N . ALA A 1 84 ? 15.928 46.055 -42.910 1.00 49.78 84 ALA A N 1
ATOM 645 C CA . ALA A 1 84 ? 17.196 46.541 -43.439 1.00 49.78 84 ALA A CA 1
ATOM 646 C C . ALA A 1 84 ? 18.180 45.374 -43.466 1.00 49.78 84 ALA A C 1
ATOM 648 O O . ALA A 1 84 ? 18.418 44.713 -42.458 1.00 49.78 84 ALA A O 1
ATOM 649 N N . ALA A 1 85 ? 18.676 45.088 -44.664 1.00 54.94 85 ALA A N 1
ATOM 650 C CA . ALA A 1 85 ? 19.591 44.005 -44.959 1.00 54.94 85 ALA A CA 1
ATOM 651 C C . ALA A 1 85 ? 20.897 44.155 -44.167 1.00 54.94 85 ALA A C 1
ATOM 653 O O . ALA A 1 85 ? 21.704 45.028 -44.467 1.00 54.94 85 ALA A O 1
ATOM 654 N N . VAL A 1 86 ? 21.122 43.282 -43.186 1.00 52.72 86 VAL A N 1
ATOM 655 C CA . VAL A 1 86 ? 22.444 43.032 -42.605 1.00 52.72 86 VAL A CA 1
ATOM 656 C C . VAL A 1 86 ? 22.543 41.530 -42.354 1.00 52.72 86 VAL A C 1
ATOM 658 O O . VAL A 1 86 ? 21.586 40.910 -41.894 1.00 52.72 86 VAL A O 1
ATOM 661 N N . ALA A 1 87 ? 23.675 40.951 -42.751 1.00 61.50 87 ALA A N 1
ATOM 662 C CA . ALA A 1 87 ? 23.987 39.527 -42.694 1.00 61.50 87 ALA A CA 1
ATOM 663 C C . ALA A 1 87 ? 23.583 38.863 -41.359 1.00 61.50 87 ALA A C 1
ATOM 665 O O . ALA A 1 87 ? 23.629 39.517 -40.312 1.00 61.50 87 ALA A O 1
ATOM 666 N N . PRO A 1 88 ? 23.216 37.566 -41.365 1.00 65.44 88 PRO A N 1
ATOM 667 C CA . PRO A 1 88 ? 22.845 36.872 -40.140 1.00 65.44 88 PRO A CA 1
ATOM 668 C C . PRO A 1 88 ? 24.012 36.907 -39.136 1.00 65.44 88 PRO A C 1
ATOM 670 O O . PRO A 1 88 ? 25.145 36.592 -39.515 1.00 65.44 88 PRO A O 1
ATOM 673 N N . PRO A 1 89 ? 23.771 37.275 -37.863 1.00 69.31 89 PRO A N 1
ATOM 674 C CA . PRO A 1 89 ? 24.795 37.178 -36.833 1.00 69.31 89 PRO A CA 1
ATOM 675 C C . PRO A 1 89 ? 25.218 35.710 -36.647 1.00 69.31 89 PRO A C 1
ATOM 677 O O . PRO A 1 89 ? 24.394 34.806 -36.838 1.00 69.31 89 PRO A O 1
ATOM 680 N N . PRO A 1 90 ? 26.485 35.447 -36.270 1.00 73.81 90 PRO A N 1
ATOM 681 C CA . PRO A 1 90 ? 26.946 34.091 -36.010 1.00 73.81 90 PRO A CA 1
ATOM 682 C C . PRO A 1 90 ? 26.069 33.433 -34.932 1.00 73.81 90 PRO A C 1
ATOM 684 O O . PRO A 1 90 ? 25.638 34.110 -33.990 1.00 73.81 90 PRO A O 1
ATOM 687 N N . PRO A 1 91 ? 25.784 32.123 -35.050 1.00 73.19 91 PRO A N 1
ATOM 688 C CA . PRO A 1 91 ? 24.936 31.436 -34.091 1.00 73.19 91 PRO A CA 1
ATOM 689 C C . PRO A 1 91 ? 25.541 31.551 -32.684 1.00 73.19 91 PRO A C 1
ATOM 691 O O . PRO A 1 91 ? 26.754 31.379 -32.525 1.00 73.19 91 PRO A O 1
ATOM 694 N N . PRO A 1 92 ? 24.723 31.817 -31.649 1.00 71.81 92 PRO A N 1
ATOM 695 C CA . PRO A 1 92 ? 25.213 31.859 -30.280 1.00 71.81 92 PRO A CA 1
ATOM 696 C C . PRO A 1 92 ? 25.847 30.508 -29.913 1.00 71.81 92 PRO A C 1
ATOM 698 O O . PRO A 1 92 ? 25.375 29.465 -30.387 1.00 71.81 92 PRO A O 1
ATOM 701 N N . PRO A 1 93 ? 26.885 30.485 -29.050 1.00 68.06 93 PRO A N 1
ATOM 702 C CA . PRO A 1 93 ? 27.446 29.233 -28.568 1.00 68.06 93 PRO A CA 1
ATOM 703 C C . PRO A 1 93 ? 26.313 28.411 -27.961 1.00 68.06 93 PRO A C 1
ATOM 705 O O . PRO A 1 93 ? 25.592 28.878 -27.072 1.00 68.06 93 PRO A O 1
ATOM 708 N N . ARG A 1 94 ? 26.123 27.193 -28.483 1.00 63.88 94 ARG A N 1
ATOM 709 C CA . ARG A 1 94 ? 25.147 26.239 -27.959 1.00 63.88 94 ARG A CA 1
ATOM 710 C C . ARG A 1 94 ? 25.504 26.016 -26.497 1.00 63.88 94 ARG A C 1
ATOM 712 O O . ARG A 1 94 ? 26.434 25.274 -26.194 1.00 63.88 94 ARG A O 1
ATOM 719 N N . ARG A 1 95 ? 24.781 26.665 -25.581 1.00 66.31 95 ARG A N 1
ATOM 720 C CA . ARG A 1 95 ? 24.813 26.276 -24.173 1.00 66.31 95 ARG A CA 1
ATOM 721 C C . ARG A 1 95 ? 24.474 24.797 -24.177 1.00 66.31 95 ARG A C 1
ATOM 723 O O . ARG A 1 95 ? 23.410 24.433 -24.684 1.00 66.31 95 ARG A O 1
ATOM 730 N N . ALA A 1 96 ? 25.397 23.963 -23.699 1.00 64.12 96 ALA A N 1
ATOM 731 C CA . ALA A 1 96 ? 25.139 22.549 -23.514 1.00 64.12 96 ALA A CA 1
ATOM 732 C C . ALA A 1 96 ? 23.784 22.454 -22.815 1.00 64.12 96 ALA A C 1
ATOM 734 O O . ALA A 1 96 ? 23.611 22.997 -21.718 1.00 64.12 96 ALA A O 1
ATOM 735 N N . ARG A 1 97 ? 22.788 21.872 -23.499 1.00 63.03 97 ARG A N 1
ATOM 736 C CA . ARG A 1 97 ? 21.529 21.524 -22.853 1.00 63.03 97 ARG A CA 1
ATOM 737 C C . ARG A 1 97 ? 21.961 20.740 -21.629 1.00 63.03 97 ARG A C 1
ATOM 739 O O . ARG A 1 97 ? 22.568 19.683 -21.786 1.00 63.03 97 ARG A O 1
ATOM 746 N N . ARG A 1 98 ? 21.715 21.272 -20.427 1.00 62.88 98 ARG A N 1
ATOM 747 C CA . ARG A 1 98 ? 21.791 20.437 -19.235 1.00 62.88 98 ARG A CA 1
ATOM 748 C C . ARG A 1 98 ? 20.794 19.334 -19.522 1.00 62.88 98 ARG A C 1
ATOM 750 O O . ARG A 1 98 ? 19.590 19.585 -19.542 1.00 62.88 98 ARG A O 1
ATOM 757 N N . VAL A 1 99 ? 21.308 18.157 -19.859 1.00 57.44 99 VAL A N 1
ATOM 758 C CA . VAL A 1 99 ? 20.531 16.933 -19.847 1.00 57.44 99 VAL A CA 1
ATOM 759 C C . VAL A 1 99 ? 20.009 16.894 -18.427 1.00 57.44 99 VAL A C 1
ATOM 761 O O . VAL A 1 99 ? 20.770 16.699 -17.480 1.00 57.44 99 VAL A O 1
ATOM 764 N N . ARG A 1 100 ? 18.732 17.244 -18.258 1.00 59.28 100 ARG A N 1
ATOM 765 C CA . ARG A 1 100 ? 18.047 17.044 -16.996 1.00 59.28 100 ARG A CA 1
ATOM 766 C C . ARG A 1 100 ? 18.050 15.533 -16.864 1.00 59.28 100 ARG A C 1
ATOM 768 O O . ARG A 1 100 ? 17.322 14.855 -17.581 1.00 59.28 100 ARG A O 1
ATOM 775 N N . ARG A 1 101 ? 19.013 15.031 -16.091 1.00 57.06 101 ARG A N 1
ATOM 776 C CA . ARG A 1 101 ? 19.233 13.614 -15.849 1.00 57.06 101 ARG A CA 1
ATOM 777 C C . ARG A 1 101 ? 17.960 13.130 -15.179 1.00 57.06 101 ARG A C 1
ATOM 779 O O . ARG A 1 101 ? 17.787 13.308 -13.980 1.00 57.06 101 ARG A O 1
ATOM 786 N N . ASN A 1 102 ? 17.034 12.622 -15.981 1.00 54.22 102 ASN A N 1
ATOM 787 C CA . ASN A 1 102 ? 15.949 11.811 -15.485 1.00 54.22 102 ASN A CA 1
ATOM 788 C C . ASN A 1 102 ? 16.651 10.539 -15.016 1.00 54.22 102 ASN A C 1
ATOM 790 O O . ASN A 1 102 ? 16.939 9.656 -15.821 1.00 54.22 102 ASN A O 1
ATOM 794 N N . GLN A 1 103 ? 17.083 10.528 -13.754 1.00 55.06 103 GLN A N 1
ATOM 795 C CA . GLN A 1 103 ? 17.588 9.328 -13.104 1.00 55.06 103 GLN A CA 1
ATOM 796 C C . GLN A 1 103 ? 16.385 8.417 -12.869 1.00 55.06 103 GLN A C 1
ATOM 798 O O . GLN A 1 103 ? 15.911 8.263 -11.754 1.00 55.06 103 GLN A O 1
ATOM 803 N N . ILE A 1 104 ? 15.860 7.847 -13.949 1.00 55.84 104 ILE A N 1
ATOM 804 C CA . ILE A 1 104 ? 15.297 6.510 -13.873 1.00 55.84 104 ILE A CA 1
ATOM 805 C C . ILE A 1 104 ? 16.539 5.632 -13.981 1.00 55.84 104 ILE A C 1
ATOM 807 O O . ILE A 1 104 ? 16.937 5.234 -15.076 1.00 55.84 104 ILE A O 1
ATOM 811 N N . GLN A 1 105 ? 17.266 5.491 -12.870 1.00 61.91 105 GLN A N 1
ATOM 812 C CA . GLN A 1 105 ? 18.237 4.412 -12.793 1.00 61.91 105 GLN A CA 1
ATOM 813 C C . GLN A 1 105 ? 17.437 3.105 -12.929 1.00 61.91 105 GLN A C 1
ATOM 815 O O . GLN A 1 105 ? 16.338 3.015 -12.370 1.00 61.91 105 GLN A O 1
ATOM 820 N N . PRO A 1 106 ? 17.917 2.132 -13.722 1.00 54.47 106 PRO A N 1
ATOM 821 C CA . PRO A 1 106 ? 17.382 0.775 -13.677 1.00 54.47 106 PRO A CA 1
ATOM 822 C C . PRO A 1 106 ? 17.389 0.299 -12.217 1.00 54.47 106 PRO A C 1
ATOM 824 O O . PRO A 1 106 ? 18.263 0.762 -11.485 1.00 54.47 106 PRO A O 1
ATOM 827 N N . PRO A 1 107 ? 16.465 -0.576 -11.779 1.00 57.81 107 PRO A N 1
ATOM 828 C CA . PRO A 1 107 ? 16.541 -1.182 -10.455 1.00 57.81 107 PRO A CA 1
ATOM 829 C C . PRO A 1 107 ? 17.882 -1.911 -10.332 1.00 57.81 107 PRO A C 1
ATOM 831 O O . PRO A 1 107 ? 18.055 -3.015 -10.840 1.00 57.81 107 PRO A O 1
ATOM 834 N N . GLU A 1 108 ? 18.858 -1.218 -9.759 1.00 58.88 108 GLU A N 1
ATOM 835 C CA . GLU A 1 108 ? 20.107 -1.786 -9.296 1.00 58.88 108 GLU A CA 1
ATOM 836 C C . GLU A 1 108 ? 19.709 -2.731 -8.165 1.00 58.88 108 GLU A C 1
ATOM 838 O O . GLU A 1 108 ? 18.862 -2.385 -7.337 1.00 58.88 108 GLU A O 1
ATOM 843 N N . GLU A 1 109 ? 20.204 -3.960 -8.253 1.00 57.47 109 GLU A N 1
ATOM 844 C CA . GLU A 1 109 ? 19.833 -5.098 -7.419 1.00 57.47 109 GLU A CA 1
ATOM 845 C C . GLU A 1 109 ? 19.618 -4.680 -5.962 1.00 57.47 109 GLU A C 1
ATOM 847 O O . GLU A 1 109 ? 20.521 -4.156 -5.319 1.00 57.47 109 GLU A O 1
ATOM 852 N N . GLU A 1 110 ? 18.373 -4.871 -5.517 1.00 59.84 110 GLU A N 1
ATOM 853 C CA . GLU A 1 110 ? 17.849 -4.919 -4.149 1.00 59.84 110 GLU A CA 1
ATOM 854 C C . GLU A 1 110 ? 18.873 -4.810 -3.012 1.00 59.84 110 GLU A C 1
ATOM 856 O O . GLU A 1 110 ? 19.074 -5.722 -2.211 1.00 59.84 110 GLU A O 1
ATOM 861 N N . HIS A 1 111 ? 19.474 -3.637 -2.861 1.00 56.28 111 HIS A N 1
ATOM 862 C CA . HIS A 1 111 ? 20.117 -3.302 -1.611 1.00 56.28 111 HIS A CA 1
ATOM 863 C C . HIS A 1 111 ? 18.984 -3.010 -0.623 1.00 56.28 111 HIS A C 1
ATOM 865 O O . HIS A 1 111 ? 18.432 -1.909 -0.600 1.00 56.28 111 HIS A O 1
ATOM 871 N N . ASP A 1 112 ? 18.574 -4.045 0.120 1.00 65.75 112 ASP A N 1
ATOM 872 C CA . ASP A 1 112 ? 17.584 -4.023 1.209 1.00 65.75 112 ASP A CA 1
ATOM 873 C C . ASP A 1 112 ? 18.169 -3.240 2.405 1.00 65.75 112 ASP A C 1
ATOM 875 O O . ASP A 1 112 ? 18.303 -3.739 3.526 1.00 65.75 112 ASP A O 1
ATOM 879 N N . GLU A 1 113 ? 18.613 -2.008 2.133 1.00 69.56 113 GLU A N 1
ATOM 880 C CA . GLU A 1 113 ? 19.137 -1.080 3.118 1.00 69.56 113 GLU A CA 1
ATOM 881 C C . GLU A 1 113 ? 18.024 -0.796 4.113 1.00 69.56 113 GLU A C 1
ATOM 883 O O . GLU A 1 113 ? 16.992 -0.193 3.812 1.00 69.56 113 GLU A O 1
ATOM 888 N N . ASN A 1 114 ? 18.251 -1.293 5.321 1.00 81.25 114 ASN A N 1
ATOM 889 C CA . ASN A 1 114 ? 17.380 -1.132 6.461 1.00 81.25 114 ASN A CA 1
ATOM 890 C C . ASN A 1 114 ? 17.450 0.332 6.911 1.00 81.25 114 ASN A C 1
ATOM 892 O O . ASN A 1 114 ? 18.302 0.713 7.718 1.00 81.25 114 ASN A O 1
ATOM 896 N N . LEU A 1 115 ? 16.585 1.169 6.339 1.00 83.19 115 LEU A N 1
ATOM 897 C CA . LEU A 1 115 ? 16.468 2.561 6.737 1.00 83.19 115 LEU A CA 1
ATOM 898 C C . LEU A 1 115 ? 15.776 2.634 8.102 1.00 83.19 115 LEU A C 1
ATOM 900 O O . LEU A 1 115 ? 14.747 1.981 8.303 1.00 83.19 115 LEU A O 1
ATOM 904 N N . PRO A 1 116 ? 16.282 3.449 9.046 1.00 87.19 116 PRO A N 1
ATOM 905 C CA . PRO A 1 116 ? 15.595 3.651 10.309 1.00 87.19 116 PRO A CA 1
ATOM 906 C C . PRO A 1 116 ? 14.202 4.234 10.024 1.00 87.19 116 PRO A C 1
ATOM 908 O O . PRO A 1 116 ? 14.096 5.269 9.356 1.00 87.19 116 PRO A O 1
ATOM 911 N N . PRO A 1 117 ? 13.124 3.583 10.492 1.00 87.81 117 PRO A N 1
ATOM 912 C CA . PRO A 1 117 ? 11.781 4.013 10.163 1.00 87.81 117 PRO A CA 1
ATOM 913 C C . PRO A 1 117 ? 11.516 5.387 10.796 1.00 87.81 117 PRO A C 1
ATOM 915 O O . PRO A 1 117 ? 11.787 5.585 11.983 1.00 87.81 117 PRO A O 1
ATOM 918 N N . PRO A 1 118 ? 10.962 6.352 10.042 1.00 90.69 118 PRO A N 1
ATOM 919 C CA . PRO A 1 118 ? 10.719 7.705 10.546 1.00 90.69 118 PRO A CA 1
ATOM 920 C C . PRO A 1 118 ? 9.661 7.746 11.657 1.00 90.69 118 PRO A C 1
ATOM 922 O O . PRO A 1 118 ? 9.588 8.715 12.412 1.00 90.69 118 PRO A O 1
ATOM 925 N N . TYR A 1 119 ? 8.843 6.695 11.765 1.00 89.69 119 TYR A N 1
ATOM 926 C CA . TYR A 1 119 ? 7.811 6.539 12.780 1.00 89.69 119 TYR A CA 1
ATOM 927 C C . TYR A 1 119 ? 7.752 5.084 13.269 1.00 89.69 119 TYR A C 1
ATOM 929 O O . TYR A 1 119 ? 8.054 4.185 12.489 1.00 89.69 119 TYR A O 1
ATOM 937 N N . PRO A 1 120 ? 7.276 4.811 14.500 1.00 86.75 120 PRO A N 1
ATOM 938 C CA . PRO A 1 120 ? 7.193 3.446 15.040 1.00 86.75 120 PRO A CA 1
ATOM 939 C C . PRO A 1 120 ? 6.301 2.481 14.244 1.00 86.75 120 PRO A C 1
ATOM 941 O O . PRO A 1 120 ? 6.426 1.272 14.385 1.00 86.75 120 PRO A O 1
ATOM 944 N N . TRP A 1 121 ? 5.377 3.014 13.443 1.00 83.56 121 TRP A N 1
ATOM 945 C CA . TRP A 1 121 ? 4.468 2.248 12.585 1.00 83.56 121 TRP A CA 1
ATOM 946 C C . TRP A 1 121 ? 4.968 2.125 11.139 1.00 83.56 121 TRP A C 1
ATOM 948 O O . TRP A 1 121 ? 4.327 1.458 10.330 1.00 83.56 121 TRP A O 1
ATOM 958 N N . ALA A 1 122 ? 6.074 2.789 10.795 1.00 89.69 122 ALA A N 1
ATOM 959 C CA . ALA A 1 122 ? 6.651 2.718 9.463 1.00 89.69 122 ALA A CA 1
ATOM 960 C C . ALA A 1 122 ? 7.576 1.502 9.344 1.00 89.69 122 ALA A C 1
ATOM 962 O O . ALA A 1 122 ? 8.239 1.100 10.301 1.00 89.69 122 ALA A O 1
ATOM 963 N N . THR A 1 123 ? 7.634 0.928 8.146 1.00 89.50 123 THR A N 1
ATOM 964 C CA . THR A 1 123 ? 8.577 -0.141 7.824 1.00 89.50 123 THR A CA 1
ATOM 965 C C . THR A 1 123 ? 9.971 0.427 7.592 1.00 89.50 123 THR A C 1
ATOM 967 O O . THR A 1 123 ? 10.141 1.575 7.188 1.00 89.50 123 THR A O 1
ATOM 970 N N . ASN A 1 124 ? 10.972 -0.413 7.808 1.00 91.19 124 ASN A N 1
ATOM 971 C CA . ASN A 1 124 ? 12.382 -0.127 7.566 1.00 91.19 124 ASN A CA 1
ATOM 972 C C . ASN A 1 124 ? 12.846 -0.432 6.129 1.00 91.19 124 ASN A C 1
ATOM 974 O O . ASN A 1 124 ? 14.018 -0.273 5.804 1.00 91.19 124 ASN A O 1
ATOM 978 N N . ARG A 1 125 ? 11.930 -0.903 5.278 1.00 87.69 125 ARG A N 1
ATOM 979 C CA . ARG A 1 125 ? 12.183 -1.226 3.872 1.00 87.69 125 ARG A CA 1
ATOM 980 C C . ARG A 1 125 ? 11.616 -0.156 2.954 1.00 87.69 125 ARG A C 1
ATOM 982 O O . ARG A 1 125 ? 10.593 0.461 3.264 1.00 87.69 125 ARG A O 1
ATOM 989 N N . HIS A 1 126 ? 12.259 0.014 1.803 1.00 84.00 126 HIS A N 1
ATOM 990 C CA . HIS A 1 126 ? 11.764 0.870 0.732 1.00 84.00 126 HIS A CA 1
ATOM 991 C C . HIS A 1 126 ? 10.431 0.353 0.177 1.00 84.00 126 HIS A C 1
ATOM 993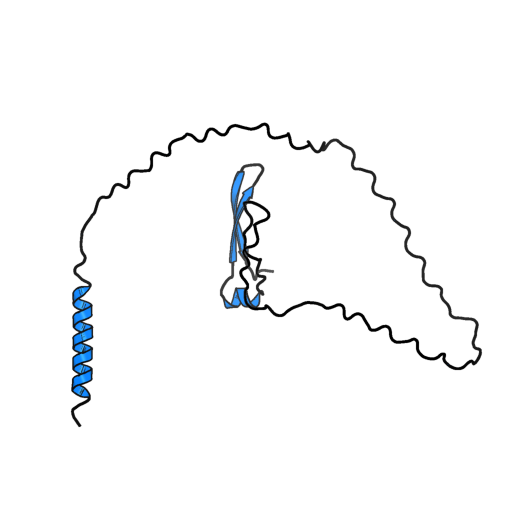 O O . HIS A 1 126 ? 10.212 -0.850 0.044 1.00 84.00 126 HIS A O 1
ATOM 999 N N . ALA A 1 127 ? 9.540 1.279 -0.183 1.00 85.69 127 ALA A N 1
ATOM 1000 C CA . ALA A 1 127 ? 8.317 0.928 -0.889 1.00 85.69 127 ALA A CA 1
ATOM 1001 C C . ALA A 1 127 ? 8.646 0.511 -2.330 1.00 85.69 127 ALA A C 1
ATOM 1003 O O . ALA A 1 127 ? 9.314 1.249 -3.057 1.00 85.69 127 ALA A O 1
ATOM 1004 N N . VAL A 1 128 ? 8.131 -0.644 -2.751 1.00 89.38 128 VAL A N 1
ATOM 1005 C CA . VAL A 1 128 ? 8.244 -1.130 -4.129 1.00 89.38 128 VAL A CA 1
ATOM 1006 C C . VAL A 1 128 ? 6.945 -0.831 -4.868 1.00 89.38 128 VAL A C 1
ATOM 1008 O O . VAL A 1 128 ? 5.861 -1.225 -4.437 1.00 89.38 128 VAL A O 1
ATOM 1011 N N . VAL A 1 129 ? 7.046 -0.121 -5.993 1.00 91.69 129 VAL A N 1
ATOM 1012 C CA . VAL A 1 129 ? 5.897 0.174 -6.856 1.00 91.69 129 VAL A CA 1
ATOM 1013 C C . VAL A 1 129 ? 5.807 -0.895 -7.939 1.00 91.69 129 VAL A C 1
ATOM 1015 O O . VAL A 1 129 ? 6.617 -0.923 -8.864 1.00 91.69 129 VAL A O 1
ATOM 1018 N N . HIS A 1 130 ? 4.807 -1.765 -7.836 1.00 92.69 130 HIS A N 1
ATOM 1019 C CA . HIS A 1 130 ? 4.509 -2.761 -8.863 1.00 92.69 130 HIS A CA 1
ATOM 1020 C C . HIS A 1 130 ? 3.540 -2.215 -9.918 1.00 92.69 130 HIS A C 1
ATOM 1022 O O . HIS A 1 130 ? 2.684 -1.377 -9.633 1.00 92.69 130 HIS A O 1
ATOM 1028 N N . SER A 1 131 ? 3.663 -2.703 -11.154 1.00 93.75 131 SER A N 1
ATOM 1029 C CA . SER A 1 131 ? 2.732 -2.372 -12.236 1.00 93.75 131 SER A CA 1
ATOM 1030 C C . SER A 1 131 ? 1.412 -3.138 -12.099 1.00 93.75 131 SER A C 1
ATOM 1032 O O . SER A 1 131 ? 1.362 -4.216 -11.508 1.00 93.75 131 SER A O 1
ATOM 1034 N N . LEU A 1 132 ? 0.343 -2.624 -12.719 1.00 93.31 132 LEU A N 1
ATOM 1035 C CA . LEU A 1 132 ? -0.953 -3.311 -12.760 1.00 93.31 132 LEU A CA 1
ATOM 1036 C C . LEU A 1 132 ? -0.832 -4.720 -13.361 1.00 93.31 132 LEU A C 1
ATOM 1038 O O . LEU A 1 132 ? -1.348 -5.682 -12.800 1.00 93.31 132 LEU A O 1
ATOM 1042 N N . SER A 1 133 ? -0.099 -4.856 -14.470 1.00 94.56 133 SER A N 1
ATOM 1043 C CA . SER A 1 133 ? 0.121 -6.146 -15.132 1.00 94.56 133 SER A CA 1
ATOM 1044 C C . SER A 1 133 ? 0.834 -7.153 -14.232 1.00 94.56 133 SER A C 1
ATOM 1046 O O . SER A 1 133 ? 0.509 -8.333 -14.284 1.00 94.56 133 SER A O 1
ATOM 1048 N N . TYR A 1 134 ? 1.775 -6.703 -13.392 1.00 95.56 134 TYR A N 1
ATOM 1049 C CA . TYR A 1 134 ? 2.425 -7.564 -12.403 1.00 95.56 134 TYR A CA 1
ATOM 1050 C C . TYR A 1 134 ? 1.421 -8.072 -11.365 1.00 95.56 134 TYR A C 1
ATOM 1052 O O . TYR A 1 134 ? 1.401 -9.263 -11.067 1.00 95.56 134 TYR A O 1
ATOM 1060 N N . LEU A 1 135 ? 0.567 -7.189 -10.838 1.00 95.06 135 LEU A N 1
ATOM 1061 C CA . LEU A 1 135 ? -0.446 -7.580 -9.856 1.00 95.06 135 LEU A CA 1
ATOM 1062 C C . LEU A 1 135 ? -1.406 -8.622 -10.446 1.00 95.06 135 LEU A C 1
ATOM 1064 O O . LEU A 1 135 ? -1.612 -9.671 -9.843 1.00 95.06 135 LEU A O 1
ATOM 1068 N N . LEU A 1 136 ? -1.914 -8.387 -11.660 1.00 94.69 136 LEU A N 1
ATOM 1069 C CA . LEU A 1 136 ? -2.819 -9.319 -12.341 1.00 94.69 136 LEU A CA 1
ATOM 1070 C C . LEU A 1 136 ? -2.132 -10.637 -12.729 1.00 94.69 136 LEU A C 1
ATOM 1072 O O . LEU A 1 136 ? -2.707 -11.705 -12.540 1.00 94.69 136 LEU A O 1
ATOM 1076 N N . GLY A 1 137 ? -0.892 -10.579 -13.227 1.00 96.06 137 GLY A N 1
ATOM 1077 C CA . GLY A 1 137 ? -0.108 -11.767 -13.577 1.00 96.06 137 GLY A CA 1
ATOM 1078 C C . GLY A 1 137 ? 0.173 -12.675 -12.376 1.00 96.06 137 GLY A C 1
ATOM 1079 O O . GLY A 1 137 ? 0.210 -13.892 -12.527 1.00 96.06 137 GLY A O 1
ATOM 1080 N N . ASN A 1 138 ? 0.284 -12.090 -11.181 1.00 96.56 138 ASN A N 1
ATOM 1081 C CA . ASN A 1 138 ? 0.440 -12.811 -9.917 1.00 96.56 138 ASN A CA 1
ATOM 1082 C C . ASN A 1 138 ? -0.890 -13.073 -9.189 1.00 96.56 138 ASN A C 1
ATOM 1084 O O . ASN A 1 138 ? -0.878 -13.435 -8.016 1.00 96.56 138 ASN A O 1
ATOM 1088 N N . GLN A 1 139 ? -2.035 -12.891 -9.857 1.00 95.88 139 GLN A N 1
ATOM 1089 C CA . GLN A 1 139 ? -3.375 -13.140 -9.304 1.00 95.88 139 GLN A CA 1
ATOM 1090 C C . GLN A 1 139 ? -3.731 -12.280 -8.072 1.00 95.88 139 GLN A C 1
ATOM 1092 O O . GLN A 1 139 ? -4.617 -12.621 -7.285 1.00 95.88 139 GLN A O 1
ATOM 1097 N N . ILE A 1 140 ? -3.083 -11.123 -7.916 1.00 95.06 140 ILE A N 1
ATOM 1098 C CA . ILE A 1 140 ? -3.385 -10.136 -6.876 1.00 95.06 140 ILE A CA 1
ATO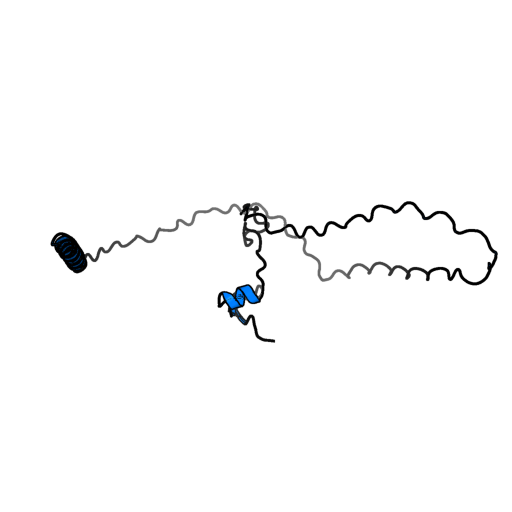M 1099 C C . ILE A 1 1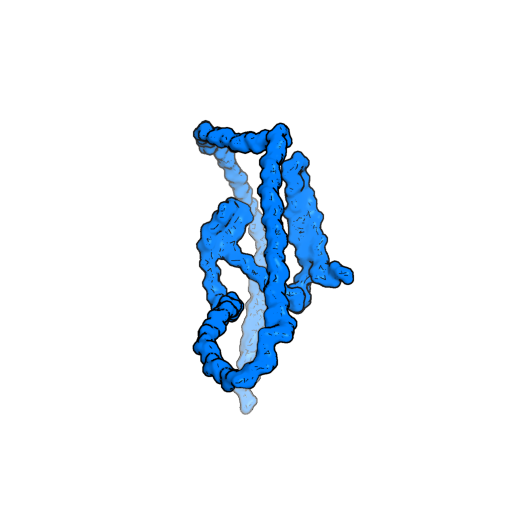40 ? -4.540 -9.261 -7.373 1.00 95.06 140 ILE A C 1
ATOM 1101 O O . ILE A 1 140 ? -4.349 -8.222 -8.006 1.00 95.06 140 ILE A O 1
ATOM 1105 N N . HIS A 1 141 ? -5.767 -9.710 -7.111 1.00 95.31 141 HIS A N 1
ATOM 1106 C CA . HIS A 1 141 ? -6.986 -9.032 -7.573 1.00 95.31 141 HIS A CA 1
ATOM 1107 C C . HIS A 1 141 ? -7.603 -8.088 -6.541 1.00 95.31 141 HIS A C 1
ATOM 1109 O O . HIS A 1 141 ? -8.338 -7.172 -6.921 1.00 95.31 141 HIS A O 1
ATOM 1115 N N . THR A 1 142 ? -7.302 -8.301 -5.261 1.00 95.25 142 THR A N 1
ATOM 1116 C CA . THR A 1 142 ? -7.880 -7.553 -4.146 1.00 95.25 142 THR A CA 1
ATOM 1117 C C . THR A 1 142 ? -6.781 -7.148 -3.178 1.00 95.25 142 THR A C 1
ATOM 1119 O O . THR A 1 142 ? -5.978 -7.980 -2.762 1.00 95.25 142 THR A O 1
ATOM 1122 N N . ILE A 1 143 ? -6.765 -5.871 -2.812 1.00 93.81 143 ILE A N 1
ATOM 1123 C CA . ILE A 1 143 ? -5.937 -5.333 -1.734 1.00 93.81 143 ILE A CA 1
ATOM 1124 C C . ILE A 1 143 ? -6.870 -5.083 -0.554 1.00 93.81 143 ILE A C 1
ATOM 1126 O O . ILE A 1 143 ? -7.822 -4.311 -0.676 1.00 93.81 143 ILE A O 1
ATOM 1130 N N . SER A 1 144 ? -6.614 -5.747 0.569 1.00 96.19 144 SER A N 1
ATOM 1131 C CA . SER A 1 144 ? -7.418 -5.645 1.787 1.00 96.19 144 SER A CA 1
ATOM 1132 C C . SER A 1 144 ? -6.590 -5.133 2.959 1.00 96.19 144 SER A C 1
ATOM 1134 O O . SER A 1 144 ? -5.378 -5.346 3.012 1.00 96.19 144 SER A O 1
ATOM 1136 N N . GLY A 1 145 ? -7.240 -4.496 3.925 1.00 96.00 145 GLY A N 1
ATOM 1137 C CA . GLY A 1 145 ? -6.587 -4.082 5.160 1.00 96.00 145 GLY A CA 1
ATOM 1138 C C . GLY A 1 145 ? -7.567 -3.587 6.210 1.00 96.00 145 GLY A C 1
ATOM 1139 O O . GLY A 1 145 ? -8.716 -3.274 5.908 1.00 96.00 145 GLY A O 1
ATOM 1140 N N . ASP A 1 146 ? -7.087 -3.493 7.443 1.00 96.56 146 ASP A N 1
ATOM 1141 C CA . ASP A 1 146 ? -7.846 -2.943 8.557 1.00 96.56 146 ASP A CA 1
ATOM 1142 C C . ASP A 1 146 ? -7.531 -1.457 8.733 1.00 96.56 146 ASP A C 1
ATOM 1144 O O . ASP A 1 146 ? -6.369 -1.047 8.787 1.00 96.56 146 ASP A O 1
ATOM 1148 N N . VAL A 1 147 ? -8.570 -0.635 8.865 1.00 94.00 147 VAL A N 1
ATOM 1149 C CA . VAL A 1 147 ? -8.447 0.794 9.169 1.00 94.00 147 VAL A CA 1
ATOM 1150 C C . VAL A 1 147 ? -9.090 1.099 10.509 1.00 94.00 147 VAL A C 1
ATOM 1152 O O . VAL A 1 147 ? -10.220 0.698 10.780 1.00 94.00 147 VAL A O 1
ATOM 1155 N N . GLN A 1 148 ? -8.381 1.840 11.357 1.00 95.94 148 GLN A N 1
ATOM 1156 C CA . GLN A 1 148 ? -8.906 2.279 12.644 1.00 95.94 148 GLN A CA 1
ATOM 1157 C C . GLN A 1 148 ? -9.358 3.739 12.571 1.00 95.94 148 GLN A C 1
ATOM 1159 O O . GLN A 1 148 ? -8.580 4.641 12.249 1.00 95.94 148 GLN A O 1
ATOM 1164 N N . CYS A 1 149 ? -10.615 4.001 12.924 1.00 94.94 149 CYS A N 1
ATOM 1165 C CA . CYS A 1 149 ? -11.097 5.366 13.087 1.00 94.94 149 CYS A CA 1
ATOM 1166 C C . CYS A 1 149 ? -10.518 5.975 14.369 1.00 94.94 149 CYS A C 1
ATOM 1168 O O . CYS A 1 149 ? -10.814 5.518 15.467 1.00 94.94 149 CYS A O 1
ATOM 1170 N N . LYS A 1 150 ? -9.766 7.074 14.258 1.00 94.75 150 LYS A N 1
ATOM 1171 C CA . LYS A 1 150 ? -9.146 7.728 15.425 1.00 94.75 150 LYS A CA 1
ATOM 1172 C C . LYS A 1 150 ? -10.153 8.345 16.413 1.00 94.75 150 LYS A C 1
ATOM 1174 O O . LYS A 1 150 ? -9.809 8.562 17.567 1.00 94.75 150 LYS A O 1
ATOM 1179 N N . LYS A 1 151 ? -11.380 8.665 15.976 1.00 96.88 151 LYS A N 1
ATOM 1180 C CA . LYS A 1 151 ? -12.395 9.317 16.830 1.00 96.88 151 LYS A CA 1
ATOM 1181 C C . LYS A 1 151 ? -13.123 8.336 17.745 1.00 96.88 151 LYS A C 1
ATOM 1183 O O . LYS A 1 151 ? -13.372 8.659 18.897 1.00 96.88 151 LYS A O 1
ATOM 1188 N N . CYS A 1 152 ? -13.496 7.175 17.213 1.00 97.00 152 CYS A N 1
ATOM 1189 C CA . CYS A 1 152 ? -14.285 6.176 17.935 1.00 97.00 152 C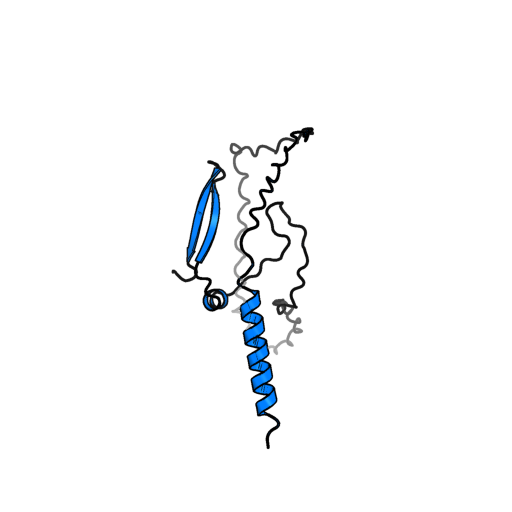YS A CA 1
ATOM 1190 C C . CYS A 1 152 ? -13.521 4.869 18.196 1.00 97.00 152 CYS A C 1
ATOM 1192 O O . CYS A 1 152 ? -14.076 3.959 18.796 1.00 97.00 152 CYS A O 1
ATOM 1194 N N . SER A 1 153 ? -12.265 4.767 17.747 1.00 96.25 153 SER A N 1
ATOM 1195 C CA . SER A 1 153 ? -11.362 3.615 17.908 1.00 96.25 153 SER A CA 1
ATOM 1196 C C . SER A 1 153 ? -11.861 2.290 17.324 1.00 96.25 153 SER A C 1
ATOM 1198 O O . SER A 1 153 ? -11.244 1.251 17.556 1.00 96.25 153 SER A O 1
ATOM 1200 N N . HIS A 1 154 ? -12.934 2.318 16.531 1.00 97.56 154 HIS A N 1
ATOM 1201 C CA . HIS A 1 154 ? -13.427 1.151 15.810 1.00 97.56 154 HIS A CA 1
ATOM 1202 C C . HIS A 1 154 ? -12.543 0.825 14.609 1.00 97.56 154 HIS A C 1
ATOM 1204 O O . HIS A 1 154 ? -12.103 1.724 13.884 1.00 97.56 154 HIS A O 1
ATOM 1210 N N . THR A 1 155 ? -12.336 -0.472 14.402 1.00 97.31 155 THR A N 1
ATOM 1211 C CA . THR A 1 155 ? -11.605 -1.032 13.268 1.00 97.31 155 THR A CA 1
ATOM 1212 C C . THR A 1 155 ? -12.589 -1.534 12.218 1.00 97.31 155 THR A C 1
ATOM 1214 O O . THR A 1 155 ? -13.582 -2.177 12.560 1.00 97.31 155 THR A O 1
ATOM 1217 N N . PHE A 1 156 ? -12.312 -1.241 10.952 1.00 96.88 156 PHE A N 1
ATOM 1218 C CA . PHE A 1 156 ? -13.103 -1.671 9.803 1.00 96.88 156 PHE A CA 1
ATOM 1219 C C . PHE A 1 156 ? -12.191 -2.362 8.794 1.00 96.88 156 PHE A C 1
ATOM 1221 O O . PHE A 1 156 ? -11.109 -1.851 8.510 1.00 96.88 156 PHE A O 1
ATOM 1228 N N . ALA A 1 157 ? -12.649 -3.472 8.223 1.00 97.00 157 ALA A N 1
ATOM 1229 C CA . ALA A 1 157 ? -11.990 -4.084 7.079 1.00 97.00 157 ALA A CA 1
ATOM 1230 C C . ALA A 1 157 ? -12.368 -3.313 5.806 1.00 97.00 157 ALA A C 1
ATOM 1232 O O . ALA A 1 157 ? -13.547 -3.040 5.560 1.00 97.00 157 ALA A O 1
ATOM 1233 N N . VAL A 1 158 ? -11.370 -2.951 5.006 1.00 96.31 158 VAL A N 1
ATOM 1234 C CA . VAL A 1 158 ? -11.544 -2.339 3.687 1.00 96.31 158 VAL A CA 1
ATOM 1235 C C . VAL A 1 158 ? -10.945 -3.239 2.621 1.00 96.31 158 VAL A C 1
ATOM 1237 O O . VAL A 1 158 ? -9.904 -3.860 2.827 1.00 96.31 158 VAL A O 1
ATOM 1240 N N . GLU A 1 159 ? -11.597 -3.283 1.465 1.00 95.81 159 GLU A N 1
ATOM 1241 C CA . GLU A 1 159 ? -11.160 -4.062 0.311 1.00 95.81 159 GLU A CA 1
ATOM 1242 C C . GLU A 1 159 ? -11.228 -3.207 -0.953 1.00 95.81 159 GLU A C 1
ATOM 1244 O O . GLU A 1 159 ? -12.189 -2.466 -1.177 1.00 95.81 159 GLU A O 1
ATOM 1249 N N . HIS A 1 160 ? -10.211 -3.328 -1.801 1.00 92.94 160 HIS A N 1
ATOM 1250 C CA . HIS A 1 160 ? -10.127 -2.650 -3.084 1.00 92.94 160 HIS A CA 1
ATOM 1251 C C . HIS A 1 160 ? -9.803 -3.650 -4.195 1.00 92.94 160 HIS A C 1
ATOM 1253 O O . HIS A 1 160 ? -8.780 -4.333 -4.148 1.00 92.94 160 HIS A O 1
ATOM 1259 N N . LYS A 1 161 ? -10.667 -3.715 -5.214 1.00 94.69 161 LYS A N 1
ATOM 1260 C CA . LYS A 1 161 ? -10.439 -4.522 -6.417 1.00 94.69 161 LYS A CA 1
ATOM 1261 C C . LYS A 1 161 ? -9.555 -3.759 -7.393 1.00 94.69 161 LYS A C 1
ATOM 1263 O O . LYS A 1 161 ? -9.896 -2.657 -7.805 1.00 94.69 161 LYS A O 1
ATOM 1268 N N . VAL A 1 162 ? -8.473 -4.394 -7.820 1.00 91.44 162 VAL A N 1
ATOM 1269 C CA . VAL A 1 162 ? -7.399 -3.776 -8.614 1.00 91.44 162 VAL A CA 1
ATOM 1270 C C . VAL A 1 162 ? -7.819 -3.445 -10.063 1.00 91.44 162 VAL A C 1
ATOM 1272 O O . VAL A 1 162 ? -7.171 -2.642 -10.726 1.00 91.44 162 VAL A O 1
ATOM 1275 N N . TRP A 1 163 ? -8.915 -4.023 -10.566 1.00 84.81 163 TRP A N 1
ATOM 1276 C CA . TRP A 1 163 ? -9.336 -3.939 -11.976 1.00 84.81 163 TRP A CA 1
ATOM 1277 C C . TRP A 1 163 ? -10.721 -3.311 -12.209 1.00 84.81 163 TRP A C 1
ATOM 1279 O O . TRP A 1 163 ? -11.198 -3.308 -13.341 1.00 84.81 163 TRP A O 1
ATOM 1289 N N . ALA A 1 164 ? -11.385 -2.789 -11.174 1.00 67.56 164 ALA A N 1
ATOM 1290 C CA . ALA A 1 164 ? -12.725 -2.216 -11.310 1.00 67.56 164 ALA A CA 1
ATOM 1291 C C . ALA A 1 164 ? -12.666 -0.685 -11.493 1.00 67.56 164 ALA A C 1
ATOM 1293 O O . ALA A 1 164 ? -12.429 0.037 -10.523 1.00 67.56 164 ALA A O 1
ATOM 1294 N N . GLN A 1 165 ? -12.898 -0.204 -12.721 1.00 50.91 165 GLN A N 1
ATOM 1295 C CA . GLN A 1 165 ? -13.279 1.181 -13.047 1.00 50.91 165 GLN A CA 1
ATOM 1296 C C . GLN A 1 165 ? -14.444 1.176 -14.030 1.00 50.91 165 GLN A C 1
ATOM 1298 O O . GLN A 1 165 ? -14.379 0.389 -15.000 1.00 50.91 165 GLN A O 1
#

Secondary structure (DSSP, 8-state):
--SSHHHHHHHHHHHHHHHTTSS--------------------------PPPPP---TTSPPPPPPPPPPPPPPPP---SS------PPPPPP---------------S-----PPPSSTTS-SSPPP---HHHHHHTT--EEEEEEE-TTT--EEEEEEETT--

pLDDT: mean 70.82, std 16.52, range [41.31, 97.56]

Radius of gyration: 37.3 Å; Cα contacts (8 Å, |Δi|>4): 51; chains: 1; bounding box: 42×107×82 Å